Protein AF-A0A135T5G0-F1 (afdb_monomer_lite)

Sequence (100 aa):
MTNKYTIAVLNMSGSGSSGSTQSYTISYADGAVPSTKTFSVDINDQKVKTFELASTEVVFKIMVNPSGEPNAEFIFGVNGQGMSANVKHEENNTLAVVIV

Organism: NCBI:txid1460502

Secondary structure (DSSP, 8-state):
--EEEEEEEEEPP-SS-TT-EEEEEEEEEETTEEEEEEEEEEBT-EEEEEEEES-SSEEEEEEEESS----EEEEEEETTEE---EEEEETTTEEEEEE-

Foldseek 3Di:
DKKKKKKKKAFEDPPDDAWDKKKKKKWKDQPPRIDIDMDIDGHGGMDMDIDTHPDPKMKIKMAIPDDDQGPMDMFIDMPPDGDDWDWDDDPHRIIITMDD

Structure (mmCIF, N/CA/C/O backbone):
data_AF-A0A135T5G0-F1
#
_entry.id   AF-A0A135T5G0-F1
#
loop_
_atom_site.group_PDB
_atom_site.id
_atom_site.type_symbol
_atom_site.label_atom_id
_atom_site.label_alt_id
_atom_site.label_comp_id
_atom_site.label_asym_id
_atom_site.label_entity_id
_atom_site.label_seq_id
_atom_site.pdbx_PDB_ins_code
_atom_site.Cartn_x
_atom_site.Cartn_y
_atom_site.Cartn_z
_atom_site.occupancy
_atom_site.B_iso_or_equiv
_atom_site.auth_seq_id
_atom_site.auth_comp_id
_atom_site.auth_asym_id
_atom_site.auth_atom_id
_atom_site.pdbx_PDB_model_num
ATOM 1 N N . MET A 1 1 ? -10.740 1.494 18.694 1.00 70.19 1 MET A N 1
ATOM 2 C CA . MET A 1 1 ? -9.559 0.621 18.522 1.00 70.19 1 MET A CA 1
ATOM 3 C C . MET A 1 1 ? -8.959 0.954 17.172 1.00 70.19 1 MET A C 1
ATOM 5 O O . MET A 1 1 ? -9.729 1.265 16.275 1.00 70.19 1 MET A O 1
ATOM 9 N N . THR A 1 2 ? -7.636 0.949 17.051 1.00 88.56 2 THR A N 1
ATOM 10 C CA . THR A 1 2 ? -6.944 1.249 15.790 1.00 88.56 2 THR A CA 1
ATOM 11 C C . THR A 1 2 ? -6.483 -0.060 15.163 1.00 88.56 2 THR A C 1
ATOM 13 O O . THR A 1 2 ? -5.883 -0.885 15.850 1.00 88.56 2 THR A O 1
ATOM 16 N N . ASN A 1 3 ? -6.773 -0.249 13.882 1.00 89.31 3 ASN A N 1
ATOM 17 C CA . ASN A 1 3 ? -6.317 -1.366 13.069 1.00 89.31 3 ASN A CA 1
ATOM 18 C C . ASN A 1 3 ? -5.016 -0.998 12.353 1.00 89.31 3 ASN A C 1
ATOM 20 O O . ASN A 1 3 ? -4.831 0.129 11.893 1.00 89.31 3 ASN A O 1
ATOM 24 N N . LYS A 1 4 ? -4.114 -1.969 12.237 1.00 90.94 4 LYS A N 1
ATOM 25 C CA . LYS A 1 4 ? -2.828 -1.825 11.562 1.00 90.94 4 LYS A CA 1
ATOM 26 C C . LYS A 1 4 ? -2.869 -2.532 10.213 1.00 90.94 4 LYS A C 1
ATOM 28 O O . LYS A 1 4 ? -2.721 -3.748 10.160 1.00 90.94 4 LYS A O 1
ATOM 33 N N . TYR A 1 5 ? -3.012 -1.769 9.138 1.00 90.62 5 TYR A N 1
ATOM 34 C CA . TYR A 1 5 ? -2.961 -2.259 7.762 1.00 90.62 5 TYR A CA 1
ATOM 35 C C . TYR A 1 5 ? -1.523 -2.212 7.247 1.00 90.62 5 TYR A C 1
ATOM 37 O O . TYR A 1 5 ? -0.839 -1.197 7.388 1.00 90.62 5 TYR A O 1
ATOM 45 N N . THR A 1 6 ? -1.052 -3.290 6.631 1.00 90.44 6 THR A N 1
ATOM 46 C CA . THR A 1 6 ? 0.274 -3.373 6.014 1.00 90.44 6 THR A CA 1
ATOM 47 C C . THR A 1 6 ? 0.163 -3.684 4.533 1.00 90.44 6 THR A C 1
ATOM 49 O O . THR A 1 6 ? -0.546 -4.611 4.150 1.00 90.44 6 THR A O 1
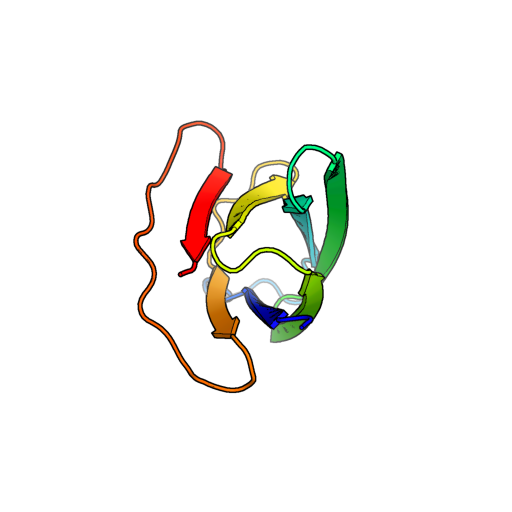ATOM 52 N N . ILE A 1 7 ? 0.906 -2.939 3.717 1.00 89.56 7 ILE A N 1
ATOM 53 C CA . ILE A 1 7 ? 1.064 -3.173 2.282 1.00 89.56 7 ILE A CA 1
ATOM 54 C C . ILE A 1 7 ? 2.556 -3.331 2.019 1.00 89.56 7 ILE A C 1
ATOM 56 O O . ILE A 1 7 ? 3.311 -2.374 2.204 1.00 89.56 7 ILE A O 1
ATOM 60 N N . ALA A 1 8 ? 2.984 -4.525 1.625 1.00 88.12 8 ALA A N 1
ATOM 61 C CA . ALA A 1 8 ? 4.329 -4.754 1.124 1.00 88.12 8 ALA A CA 1
ATOM 62 C C . ALA A 1 8 ? 4.319 -4.758 -0.402 1.00 88.12 8 ALA A C 1
ATOM 64 O O . ALA A 1 8 ? 3.407 -5.306 -1.016 1.00 88.12 8 ALA A O 1
ATOM 65 N N . VAL A 1 9 ? 5.338 -4.144 -0.991 1.00 86.44 9 VAL A N 1
ATOM 66 C CA . VAL A 1 9 ? 5.559 -4.117 -2.436 1.00 86.44 9 VAL A CA 1
ATOM 67 C C . VAL A 1 9 ? 6.951 -4.660 -2.703 1.00 86.44 9 VAL A C 1
ATOM 69 O O . VAL A 1 9 ? 7.915 -4.180 -2.101 1.00 86.44 9 VAL A O 1
ATOM 72 N N . LEU A 1 10 ? 7.043 -5.647 -3.587 1.00 82.06 10 LEU A N 1
ATOM 73 C CA . LEU A 1 10 ? 8.296 -6.209 -4.079 1.00 82.06 10 LEU A CA 1
ATOM 74 C C . LEU A 1 10 ? 8.332 -6.063 -5.597 1.00 82.06 10 LEU A C 1
ATOM 76 O O . LEU A 1 10 ? 7.506 -6.649 -6.295 1.00 82.06 10 LEU A O 1
ATOM 80 N N . ASN A 1 11 ? 9.300 -5.308 -6.109 1.00 78.56 11 ASN A N 1
ATOM 81 C CA . ASN A 1 11 ? 9.518 -5.214 -7.549 1.00 78.56 11 ASN A CA 1
ATOM 82 C C . ASN A 1 11 ? 10.203 -6.490 -8.044 1.00 78.56 11 ASN A C 1
ATOM 84 O O . ASN A 1 11 ? 11.327 -6.798 -7.643 1.00 78.56 11 ASN A O 1
ATOM 88 N N . MET A 1 12 ? 9.545 -7.203 -8.948 1.00 70.38 12 MET A N 1
ATOM 89 C CA . MET A 1 12 ? 10.079 -8.363 -9.646 1.00 70.38 12 MET A CA 1
ATOM 90 C C . MET A 1 12 ? 10.810 -7.900 -10.908 1.00 70.38 12 MET A C 1
ATOM 92 O O . MET A 1 12 ? 10.250 -7.220 -11.768 1.00 70.38 12 MET A O 1
ATOM 96 N N . SER A 1 13 ? 12.083 -8.266 -11.043 1.00 62.84 13 SER A N 1
ATOM 97 C CA . SER A 1 13 ? 12.804 -8.040 -12.292 1.00 62.84 13 SER A CA 1
ATOM 98 C C . SER A 1 13 ? 12.328 -9.036 -13.349 1.00 62.84 13 SER A C 1
ATOM 100 O O . SER A 1 13 ? 12.565 -10.238 -13.246 1.00 62.84 13 SER A O 1
ATOM 102 N N . GLY A 1 14 ? 11.717 -8.537 -14.425 1.00 56.44 14 GLY A N 1
ATOM 103 C CA . GLY A 1 14 ? 11.821 -9.220 -15.710 1.00 56.44 14 GLY A CA 1
ATOM 104 C C . GLY A 1 14 ? 13.293 -9.182 -16.112 1.00 56.44 14 GLY A C 1
ATOM 105 O O . GLY A 1 14 ? 13.836 -8.099 -16.305 1.00 56.44 14 GLY A O 1
ATOM 106 N N . SER A 1 15 ? 13.954 -10.341 -16.103 1.00 50.81 15 SER A N 1
ATOM 107 C CA . SER A 1 15 ? 15.355 -10.588 -16.481 1.00 50.81 15 SER A CA 1
ATOM 108 C C . SER A 1 15 ? 16.123 -9.381 -17.068 1.00 50.81 15 SER A C 1
ATOM 110 O O . SER A 1 15 ? 16.103 -9.170 -18.279 1.00 50.81 15 SER A O 1
ATOM 112 N N . GLY A 1 16 ? 16.861 -8.630 -16.235 1.00 46.84 16 GLY A N 1
ATOM 113 C CA . GLY A 1 16 ? 18.073 -7.949 -16.720 1.00 46.84 16 GLY A CA 1
ATOM 114 C C . GLY A 1 16 ? 18.211 -6.424 -16.638 1.00 46.84 16 GLY A C 1
ATOM 115 O O . GLY A 1 16 ? 19.025 -5.891 -17.382 1.00 46.84 16 GLY A O 1
ATOM 116 N N . SER A 1 17 ? 17.539 -5.688 -15.750 1.00 46.78 17 SER A N 1
ATOM 117 C CA . SER A 1 17 ? 17.962 -4.298 -15.463 1.00 46.78 17 SER A CA 1
ATOM 118 C C . SER A 1 17 ? 18.153 -4.059 -13.971 1.00 46.78 17 SER A C 1
ATOM 120 O O . SER A 1 17 ? 17.206 -3.907 -13.207 1.00 46.78 17 SER A O 1
ATOM 122 N N . SER A 1 18 ? 19.421 -4.067 -13.560 1.00 50.78 18 SER A N 1
ATOM 123 C CA . SER A 1 18 ? 19.846 -3.703 -12.212 1.00 50.78 18 SER A CA 1
ATOM 124 C C . SER A 1 18 ? 19.803 -2.177 -12.082 1.00 50.78 18 SER A C 1
ATOM 126 O O . SER A 1 18 ? 20.448 -1.485 -12.868 1.00 50.78 18 SER A O 1
ATOM 128 N N . GLY A 1 19 ? 19.032 -1.657 -11.121 1.00 56.31 19 GLY A N 1
ATOM 129 C CA . GLY A 1 19 ? 19.039 -0.234 -10.753 1.00 56.31 19 GLY A CA 1
ATOM 130 C C . GLY A 1 19 ? 17.818 0.607 -11.145 1.00 56.31 19 GLY A C 1
ATOM 131 O O . GLY A 1 19 ? 17.907 1.830 -11.075 1.00 56.31 19 GLY A O 1
ATOM 132 N N . SER A 1 20 ? 16.686 0.019 -11.550 1.00 72.12 20 SER A N 1
ATOM 133 C CA . SER A 1 20 ? 15.457 0.806 -11.753 1.00 72.12 20 SER A CA 1
ATOM 134 C C . SER A 1 20 ? 14.629 0.890 -10.469 1.00 72.12 20 SER A C 1
ATOM 136 O O . SER A 1 20 ? 14.269 -0.121 -9.867 1.00 72.12 20 SER A O 1
ATOM 138 N N . THR A 1 21 ? 14.313 2.116 -10.065 1.00 79.88 21 THR A N 1
ATOM 139 C CA . THR A 1 21 ? 13.397 2.426 -8.967 1.00 79.88 21 THR A CA 1
ATOM 140 C C . THR A 1 21 ? 11.997 2.677 -9.527 1.00 79.88 21 THR A C 1
ATOM 142 O O . THR A 1 21 ? 11.842 3.468 -10.458 1.00 79.88 21 THR A O 1
ATOM 145 N N . GLN A 1 22 ? 10.965 2.072 -8.934 1.00 82.44 22 GLN A N 1
ATOM 146 C CA . GLN A 1 22 ? 9.565 2.351 -9.261 1.00 82.44 22 GLN A CA 1
ATOM 147 C C . GLN A 1 22 ? 8.897 3.137 -8.127 1.00 82.44 22 GLN A C 1
ATOM 149 O O . GLN A 1 22 ? 9.056 2.809 -6.950 1.00 82.44 22 GLN A O 1
ATOM 154 N N . SER A 1 23 ? 8.151 4.187 -8.478 1.00 87.19 23 SER A N 1
ATOM 155 C CA . SER A 1 23 ? 7.389 5.001 -7.526 1.00 87.19 23 SER A CA 1
ATOM 156 C C . SER A 1 23 ? 5.930 4.556 -7.467 1.00 87.19 23 SER A C 1
ATOM 158 O O . SER A 1 23 ? 5.287 4.387 -8.503 1.00 87.19 23 SER A O 1
ATOM 160 N N . TYR A 1 24 ? 5.403 4.419 -6.254 1.00 87.12 24 TYR A N 1
ATOM 161 C CA . TYR A 1 24 ? 4.034 4.016 -5.959 1.00 87.12 24 TYR A CA 1
ATOM 162 C C . TYR A 1 24 ? 3.333 5.095 -5.145 1.00 87.12 24 TYR A C 1
ATOM 164 O O . TYR A 1 24 ? 3.863 5.565 -4.136 1.00 87.12 24 TYR A O 1
ATOM 172 N N . THR A 1 25 ? 2.119 5.452 -5.551 1.00 90.81 25 THR A N 1
ATOM 173 C CA . THR A 1 25 ? 1.223 6.325 -4.788 1.00 90.81 25 THR A CA 1
ATOM 174 C C . THR A 1 25 ? 0.074 5.495 -4.237 1.00 90.81 25 THR A C 1
ATOM 176 O O . THR A 1 25 ? -0.654 4.871 -5.001 1.00 90.81 25 THR A O 1
ATOM 179 N N . ILE A 1 26 ? -0.098 5.498 -2.916 1.00 91.94 26 ILE A N 1
ATOM 180 C CA . ILE A 1 26 ? -1.200 4.842 -2.213 1.00 91.94 26 ILE A CA 1
ATOM 181 C C . ILE A 1 26 ? -2.144 5.902 -1.664 1.00 91.94 26 ILE A C 1
ATOM 183 O O . ILE A 1 26 ? -1.727 6.745 -0.869 1.00 91.94 26 ILE A O 1
ATOM 187 N N . SER A 1 27 ? -3.416 5.814 -2.033 1.00 92.56 27 SER A N 1
ATOM 188 C CA . SER A 1 27 ? -4.496 6.634 -1.490 1.00 92.56 27 SER A CA 1
ATOM 189 C C . SER A 1 27 ? -5.501 5.772 -0.734 1.00 92.56 27 SER A C 1
ATOM 191 O O . SER A 1 27 ? -5.844 4.678 -1.176 1.00 92.56 27 SER A O 1
ATOM 193 N N . TYR A 1 28 ? -5.962 6.267 0.410 1.00 92.50 28 TYR A N 1
ATOM 194 C CA . TYR A 1 28 ? -6.919 5.609 1.301 1.00 92.50 28 TYR A CA 1
ATOM 195 C C . TYR A 1 28 ? -7.717 6.662 2.077 1.00 92.50 28 TYR A C 1
ATOM 197 O O . TYR A 1 28 ? -7.385 7.847 2.032 1.00 92.50 28 TYR A O 1
ATOM 205 N N . ALA A 1 29 ? -8.752 6.249 2.801 1.00 89.25 29 ALA A N 1
ATOM 206 C CA . ALA A 1 29 ? -9.472 7.118 3.725 1.00 89.25 29 ALA A CA 1
ATOM 207 C C . ALA A 1 29 ? -9.662 6.422 5.075 1.00 89.25 29 ALA A C 1
ATOM 209 O O . ALA A 1 29 ? -9.859 5.210 5.117 1.00 89.25 29 ALA A O 1
ATOM 210 N N . ASP A 1 30 ? -9.596 7.192 6.162 1.00 87.12 30 ASP A N 1
ATOM 211 C CA . ASP A 1 30 ? -10.071 6.760 7.480 1.00 87.12 30 ASP A CA 1
ATOM 212 C C . ASP A 1 30 ? -11.386 7.497 7.756 1.00 87.12 30 ASP A C 1
ATOM 214 O O . ASP A 1 30 ? -11.404 8.703 8.022 1.00 87.12 30 ASP A O 1
ATOM 218 N N . GLY A 1 31 ? -12.508 6.809 7.544 1.00 81.75 31 GLY A N 1
ATOM 219 C CA . GLY A 1 31 ? -13.816 7.451 7.434 1.00 81.75 31 GLY A CA 1
ATOM 220 C C . GLY A 1 31 ? -13.884 8.424 6.248 1.00 81.75 31 GLY A C 1
ATOM 221 O O . GLY A 1 31 ? -13.666 8.043 5.102 1.00 81.75 31 GLY A O 1
ATOM 222 N N . ALA A 1 32 ? -14.202 9.695 6.514 1.00 78.44 32 ALA A N 1
ATOM 223 C CA . ALA A 1 32 ? -14.357 10.725 5.480 1.00 78.44 32 ALA A CA 1
ATOM 224 C C . ALA A 1 32 ? -13.056 11.470 5.132 1.00 78.44 32 ALA A C 1
ATOM 226 O O . ALA A 1 32 ? -13.071 12.343 4.265 1.00 78.44 32 ALA A O 1
ATOM 227 N N . VAL A 1 33 ? -11.944 11.179 5.816 1.00 84.19 33 VA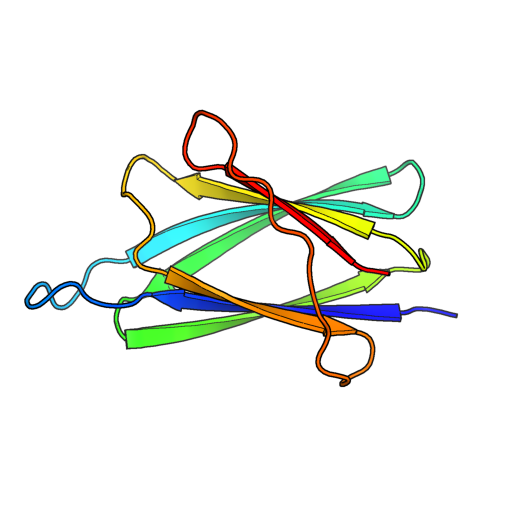L A N 1
ATOM 228 C CA . VAL A 1 33 ? -10.687 11.914 5.641 1.00 84.19 33 VAL A CA 1
ATOM 229 C C . VAL A 1 33 ? -9.799 11.183 4.631 1.00 84.19 33 VAL A C 1
ATOM 231 O O . VAL A 1 33 ? -9.242 10.135 4.971 1.00 84.19 33 VAL A O 1
ATOM 234 N N . PRO A 1 34 ? -9.627 11.703 3.401 1.00 88.19 34 PRO A N 1
ATOM 235 C CA . PRO A 1 34 ? -8.722 11.108 2.429 1.00 88.19 34 PRO A CA 1
ATOM 236 C C . PRO A 1 34 ? -7.261 11.353 2.819 1.00 88.19 34 PRO A C 1
ATOM 238 O O . PRO A 1 34 ? -6.899 12.385 3.383 1.00 88.19 34 PRO A O 1
ATOM 241 N N . SER A 1 35 ? -6.401 10.399 2.490 1.00 91.06 35 SER A N 1
ATOM 242 C CA . SER A 1 35 ? -4.963 10.439 2.729 1.00 91.06 35 SER A CA 1
ATOM 243 C C . SER A 1 35 ? -4.212 9.805 1.567 1.00 91.06 35 SER A C 1
ATOM 245 O O . SER A 1 35 ? -4.665 8.829 0.972 1.00 91.06 35 SER A O 1
ATOM 247 N N . THR A 1 36 ? -3.028 10.342 1.275 1.00 91.00 36 THR A N 1
ATOM 248 C CA . THR A 1 36 ? -2.154 9.850 0.205 1.00 91.00 36 THR A CA 1
ATOM 249 C C . THR A 1 36 ? -0.724 9.719 0.717 1.00 91.00 36 THR A C 1
ATOM 251 O O . THR A 1 36 ? -0.225 10.587 1.434 1.00 91.00 36 THR A O 1
ATOM 254 N N . LYS A 1 37 ? -0.045 8.632 0.344 1.00 88.69 37 LYS A N 1
ATOM 255 C CA . LYS A 1 37 ? 1.385 8.422 0.585 1.00 88.69 37 LYS A CA 1
ATOM 256 C C . LYS A 1 37 ? 2.068 7.946 -0.685 1.00 88.69 37 LYS A C 1
ATOM 258 O O . LYS A 1 37 ? 1.593 7.020 -1.329 1.00 88.69 37 LYS A O 1
ATOM 263 N N . THR A 1 38 ? 3.233 8.510 -0.974 1.00 90.19 38 THR A N 1
ATOM 264 C CA . THR A 1 38 ? 4.083 8.075 -2.085 1.00 90.19 38 THR A CA 1
ATOM 265 C C . THR A 1 38 ? 5.372 7.470 -1.547 1.00 90.19 38 THR A C 1
ATOM 267 O O . THR A 1 38 ? 5.904 7.912 -0.525 1.00 90.19 38 THR A O 1
ATOM 270 N N . PHE A 1 39 ? 5.866 6.425 -2.201 1.00 87.38 39 PHE A N 1
ATOM 271 C CA . PHE A 1 39 ? 7.161 5.834 -1.897 1.00 87.38 39 PHE A CA 1
ATOM 272 C C . PHE A 1 39 ? 7.765 5.156 -3.115 1.00 87.38 39 PHE A C 1
ATOM 274 O O . PHE A 1 39 ? 7.062 4.721 -4.018 1.00 87.38 39 PHE A O 1
ATOM 281 N N . SER A 1 40 ? 9.082 5.028 -3.074 1.00 87.31 40 SER A N 1
ATOM 282 C CA . SER A 1 40 ? 9.865 4.366 -4.104 1.00 87.31 40 SER A CA 1
ATOM 283 C C . SER A 1 40 ? 10.393 3.025 -3.609 1.00 87.31 40 SER A C 1
ATOM 285 O O . SER A 1 40 ? 10.804 2.928 -2.441 1.00 87.31 40 SER A O 1
ATOM 287 N N . VAL A 1 41 ? 10.368 2.031 -4.494 1.00 83.62 41 VAL A N 1
ATOM 288 C CA . VAL A 1 41 ? 10.871 0.665 -4.292 1.00 83.62 41 VAL A CA 1
ATOM 289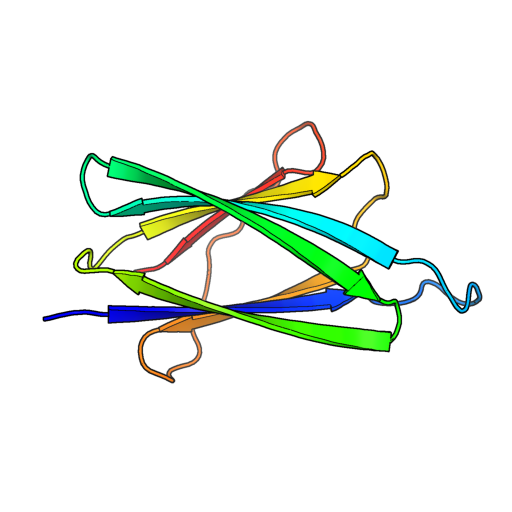 C C . VAL A 1 41 ? 11.889 0.370 -5.385 1.00 83.62 41 VAL A C 1
ATOM 291 O O . VAL A 1 41 ? 11.625 0.649 -6.556 1.00 83.62 41 VAL A O 1
ATOM 294 N N . ASP A 1 42 ? 13.042 -0.169 -5.012 1.00 82.38 42 ASP A N 1
ATOM 295 C CA . ASP A 1 42 ? 14.069 -0.594 -5.960 1.00 82.38 42 ASP A CA 1
ATOM 296 C C . ASP A 1 42 ? 13.801 -2.017 -6.459 1.00 82.38 42 ASP A C 1
ATOM 298 O O . ASP A 1 42 ? 13.223 -2.846 -5.756 1.00 82.38 42 ASP A O 1
ATOM 302 N N . ILE A 1 43 ? 14.213 -2.317 -7.692 1.00 72.75 43 ILE A N 1
ATOM 303 C CA . ILE A 1 43 ? 14.254 -3.696 -8.193 1.00 72.75 43 ILE A CA 1
ATOM 304 C C . ILE A 1 43 ? 15.190 -4.513 -7.289 1.00 72.75 43 ILE A C 1
ATOM 306 O O . ILE A 1 43 ? 16.354 -4.151 -7.125 1.00 72.75 43 ILE A O 1
ATOM 310 N N . ASN A 1 44 ? 14.682 -5.620 -6.738 1.00 71.69 44 ASN A N 1
ATOM 311 C CA . ASN A 1 44 ? 15.299 -6.475 -5.706 1.00 71.69 44 ASN A CA 1
ATOM 312 C C . ASN A 1 44 ? 15.158 -6.004 -4.248 1.00 71.69 44 ASN A C 1
ATOM 314 O O . ASN A 1 44 ? 15.698 -6.667 -3.364 1.00 71.69 44 ASN A O 1
ATOM 318 N N . ASP A 1 45 ? 14.438 -4.914 -3.978 1.00 80.38 45 ASP A N 1
ATOM 319 C CA . ASP A 1 45 ? 14.088 -4.517 -2.613 1.00 80.38 45 ASP A CA 1
ATOM 320 C C . ASP A 1 45 ? 12.590 -4.710 -2.344 1.00 80.38 45 ASP A C 1
ATOM 322 O O . ASP A 1 45 ? 11.754 -4.682 -3.254 1.00 80.38 45 ASP A O 1
ATOM 326 N N . GLN A 1 46 ? 12.249 -4.894 -1.071 1.00 83.00 46 GLN A N 1
ATOM 327 C CA . GLN A 1 46 ? 10.874 -4.927 -0.597 1.00 83.00 46 GLN A CA 1
ATOM 328 C C . GLN A 1 46 ? 10.614 -3.728 0.306 1.00 83.00 46 GLN A C 1
ATOM 330 O O . GLN A 1 46 ? 11.333 -3.471 1.270 1.00 83.00 46 GLN A O 1
ATOM 335 N N . LYS A 1 47 ? 9.496 -3.040 0.066 1.00 88.50 47 LYS A N 1
ATOM 336 C CA . LYS A 1 47 ? 9.051 -1.952 0.937 1.00 88.50 47 LYS A CA 1
ATOM 337 C C . LYS A 1 47 ? 7.727 -2.265 1.588 1.00 88.50 47 LYS A C 1
ATOM 339 O O . LYS A 1 47 ? 6.740 -2.499 0.901 1.00 88.50 47 LYS A O 1
ATOM 344 N N . VAL A 1 48 ? 7.691 -2.163 2.913 1.00 89.12 48 VAL A N 1
ATOM 345 C CA . VAL A 1 48 ? 6.460 -2.285 3.695 1.00 89.12 48 VAL A CA 1
ATOM 346 C C . VAL A 1 48 ? 5.976 -0.901 4.117 1.00 89.12 48 VAL A C 1
ATOM 348 O O . VAL A 1 48 ? 6.723 -0.099 4.685 1.00 89.12 48 VAL A O 1
ATOM 351 N N . LYS A 1 49 ? 4.700 -0.616 3.865 1.00 92.19 49 LYS A N 1
ATOM 352 C CA . LYS A 1 49 ? 3.980 0.531 4.415 1.00 92.19 49 LYS A CA 1
ATOM 353 C C . LYS A 1 49 ? 2.962 0.062 5.430 1.00 92.19 49 LYS A C 1
ATOM 355 O O . LYS A 1 49 ? 2.187 -0.845 5.166 1.00 92.19 49 LYS A O 1
ATOM 360 N N . THR A 1 50 ? 2.995 0.700 6.592 1.00 90.75 50 THR A N 1
ATOM 361 C CA . THR A 1 50 ? 2.036 0.489 7.673 1.00 90.75 50 THR A CA 1
ATOM 362 C C . THR A 1 50 ? 1.131 1.709 7.777 1.00 90.75 50 THR A C 1
ATOM 364 O O . THR A 1 50 ? 1.618 2.842 7.753 1.00 90.75 50 THR A O 1
ATOM 367 N N . PHE A 1 51 ? -0.166 1.465 7.916 1.00 91.00 51 PHE A N 1
ATOM 368 C CA . PHE A 1 51 ? -1.202 2.463 8.124 1.00 91.00 51 PHE A CA 1
ATOM 369 C C . PHE A 1 51 ? -1.981 2.085 9.381 1.00 91.00 51 PHE A C 1
ATOM 371 O O . PHE A 1 51 ? -2.477 0.967 9.493 1.00 91.00 51 PHE A O 1
ATOM 378 N N . GLU A 1 52 ? -2.061 3.006 10.333 1.00 91.81 52 GLU A N 1
ATOM 379 C CA . GLU A 1 52 ? -2.821 2.833 11.570 1.00 91.81 52 GLU A CA 1
ATOM 380 C C . GLU A 1 52 ? -4.119 3.624 11.434 1.00 91.81 52 GLU A C 1
ATOM 382 O O . GLU A 1 52 ? -4.085 4.853 11.408 1.00 91.81 52 GLU A O 1
ATOM 387 N N . LEU A 1 53 ? -5.236 2.918 11.260 1.00 90.56 53 LEU A N 1
ATOM 388 C CA . LEU A 1 53 ? -6.536 3.490 10.897 1.00 90.56 53 LEU A CA 1
ATOM 389 C C . LEU A 1 53 ? -7.607 3.021 11.881 1.00 90.56 53 LEU A C 1
ATOM 391 O O . LEU A 1 53 ? -7.567 1.884 12.344 1.00 90.56 53 LEU A O 1
ATOM 395 N N . ALA A 1 54 ? -8.566 3.879 12.219 1.00 90.25 54 ALA A N 1
ATOM 396 C CA . ALA A 1 54 ? -9.683 3.498 13.085 1.00 90.25 54 ALA A CA 1
ATOM 397 C C . ALA A 1 54 ? -10.726 2.639 12.347 1.00 90.25 54 ALA A C 1
ATOM 399 O O . ALA A 1 54 ? -11.412 1.825 12.968 1.00 90.25 54 ALA A O 1
ATOM 400 N N . SER A 1 55 ? -10.832 2.818 11.029 1.00 87.88 55 SER A N 1
ATOM 401 C CA . SER A 1 55 ? -11.718 2.051 10.151 1.00 87.88 55 SER A CA 1
ATOM 402 C C . SER A 1 55 ? -11.396 0.553 10.181 1.00 87.88 55 SER A C 1
ATOM 404 O O . SER A 1 55 ? -10.237 0.162 10.316 1.00 87.88 55 SER A O 1
ATOM 406 N N . THR A 1 56 ? -12.432 -0.285 10.083 1.00 83.62 56 THR A N 1
ATOM 407 C CA . THR A 1 56 ? -12.323 -1.755 9.980 1.00 83.62 56 THR A CA 1
ATOM 408 C C . THR A 1 56 ? -12.341 -2.240 8.534 1.00 83.62 56 THR A C 1
ATOM 410 O O . THR A 1 56 ? -11.785 -3.287 8.238 1.00 83.62 56 THR A O 1
ATOM 413 N N . GLU A 1 57 ? -12.917 -1.452 7.629 1.00 85.12 57 GLU A N 1
ATOM 414 C CA . GLU A 1 57 ? -12.916 -1.687 6.187 1.00 85.12 57 GLU A CA 1
ATOM 415 C C . GLU A 1 57 ? -12.250 -0.494 5.502 1.00 85.12 57 GLU A C 1
ATOM 417 O O . GLU A 1 57 ? -12.623 0.655 5.755 1.00 85.12 57 GLU A O 1
ATOM 422 N N . VAL A 1 58 ? -11.247 -0.751 4.660 1.00 86.81 58 VAL A N 1
ATOM 423 C CA . VAL A 1 58 ? -10.490 0.310 3.982 1.00 86.81 58 VAL A CA 1
ATOM 424 C C . VAL A 1 58 ? -10.243 -0.057 2.526 1.00 86.81 58 VAL A C 1
ATOM 426 O O . VAL A 1 58 ? -9.763 -1.147 2.207 1.00 86.81 58 VAL A O 1
ATOM 429 N N . VAL A 1 59 ? -10.527 0.895 1.635 1.00 88.81 59 VAL A N 1
ATOM 430 C CA . VAL A 1 59 ? -10.189 0.805 0.212 1.00 88.81 59 VAL A CA 1
ATOM 431 C C . VAL A 1 59 ? -8.857 1.506 -0.035 1.00 88.81 59 VAL A C 1
ATOM 433 O O . VAL A 1 59 ? -8.748 2.725 0.109 1.00 88.81 59 VAL A O 1
ATOM 436 N N . PHE A 1 60 ? -7.853 0.741 -0.451 1.00 89.56 60 PHE A N 1
ATOM 437 C CA . PHE A 1 60 ? -6.569 1.252 -0.912 1.00 89.56 60 PHE A CA 1
ATOM 438 C C . PHE A 1 60 ? -6.553 1.337 -2.439 1.00 89.56 60 PHE A C 1
ATOM 440 O O . PHE A 1 60 ? -6.834 0.362 -3.134 1.00 89.56 60 PHE A O 1
ATOM 447 N N . LYS A 1 61 ? -6.180 2.505 -2.967 1.00 89.50 61 LYS A N 1
ATOM 448 C CA . LYS A 1 61 ? -5.863 2.711 -4.385 1.00 89.50 61 LYS A CA 1
ATOM 449 C C . LYS A 1 61 ? -4.359 2.851 -4.537 1.00 89.50 61 LYS A C 1
ATOM 451 O O . LYS A 1 61 ? -3.780 3.755 -3.940 1.00 89.50 61 LYS A O 1
ATOM 456 N N . ILE A 1 62 ? -3.735 1.977 -5.314 1.00 87.62 62 ILE A N 1
ATOM 457 C CA . ILE A 1 62 ? -2.290 1.945 -5.535 1.00 87.62 62 ILE A CA 1
ATOM 458 C C . ILE A 1 62 ? -2.020 2.246 -7.003 1.00 87.62 62 ILE A C 1
ATOM 460 O O . ILE A 1 62 ? -2.441 1.495 -7.871 1.00 87.62 62 ILE A O 1
ATOM 464 N N . MET A 1 63 ? -1.305 3.328 -7.275 1.00 86.94 63 MET A N 1
ATOM 465 C CA . MET A 1 63 ? -0.927 3.759 -8.618 1.00 86.94 63 MET A CA 1
ATOM 466 C C . MET A 1 63 ? 0.584 3.642 -8.801 1.00 86.94 63 MET A C 1
ATOM 468 O O . MET A 1 63 ? 1.350 4.037 -7.919 1.00 86.94 63 MET A O 1
ATOM 472 N N . VAL A 1 64 ? 1.004 3.139 -9.959 1.00 83.19 64 VAL A N 1
ATOM 473 C CA . VAL A 1 64 ? 2.415 3.020 -10.349 1.00 83.19 64 VAL A CA 1
ATOM 474 C C . VAL A 1 64 ? 2.804 4.202 -11.239 1.00 83.19 64 VAL A C 1
ATOM 476 O O . VAL A 1 64 ? 2.253 4.368 -12.323 1.00 83.19 64 VAL A O 1
ATOM 479 N N . ASN A 1 65 ? 3.754 5.033 -10.800 1.00 80.69 65 ASN A N 1
ATOM 480 C CA . ASN A 1 65 ? 4.188 6.238 -11.522 1.00 80.69 65 ASN A CA 1
ATOM 481 C C . ASN A 1 65 ? 5.529 5.998 -12.245 1.00 80.69 65 ASN A C 1
ATOM 483 O O . ASN A 1 65 ? 6.450 5.537 -11.564 1.00 80.69 65 ASN A O 1
ATOM 487 N N . PRO A 1 66 ? 5.743 6.389 -13.523 1.00 61.69 66 PRO A N 1
ATOM 488 C CA . PRO A 1 66 ? 4.812 7.056 -14.442 1.00 61.69 66 PRO A CA 1
ATOM 489 C C . PRO A 1 66 ? 4.201 6.177 -15.555 1.00 61.69 66 PRO A C 1
ATOM 491 O O . PRO A 1 66 ? 3.276 6.655 -16.201 1.00 61.69 66 PRO A O 1
ATOM 494 N N . SER A 1 67 ? 4.668 4.947 -15.821 1.00 56.78 67 SER A N 1
ATOM 495 C CA . SER A 1 67 ? 4.119 4.136 -16.939 1.00 56.78 67 SER A CA 1
ATOM 496 C C . SER A 1 67 ? 4.673 2.707 -17.097 1.00 56.78 67 SER A C 1
ATOM 498 O O . SER A 1 67 ? 4.424 2.079 -18.123 1.00 56.78 67 SER A O 1
ATOM 500 N N . GLY A 1 68 ? 5.415 2.158 -16.131 1.00 53.62 68 GLY A N 1
ATOM 501 C CA . GLY A 1 68 ? 5.833 0.752 -16.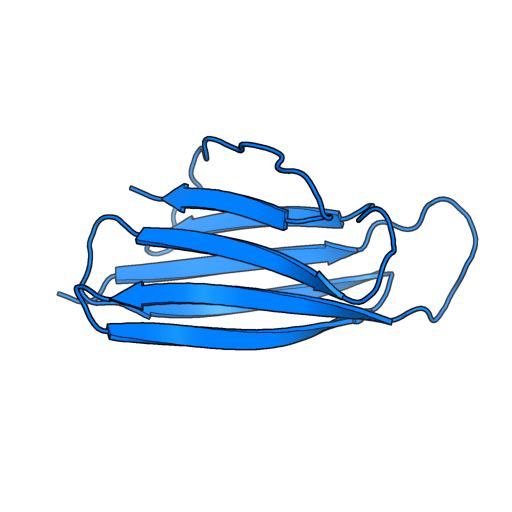209 1.00 53.62 68 GLY A CA 1
ATOM 502 C C . GLY A 1 68 ? 4.676 -0.178 -15.844 1.00 53.62 68 GLY A C 1
ATOM 503 O O . GLY A 1 68 ? 4.026 0.061 -14.826 1.00 53.62 68 GLY A O 1
ATOM 504 N N . GLU A 1 69 ? 4.429 -1.233 -16.629 1.00 53.78 69 GLU A N 1
ATOM 505 C CA . GLU A 1 69 ? 3.647 -2.373 -16.136 1.00 53.78 69 GLU A CA 1
ATOM 506 C C . GLU A 1 69 ? 4.351 -2.895 -14.875 1.00 53.78 69 GLU A C 1
ATOM 508 O O . GLU A 1 69 ? 5.530 -3.270 -14.947 1.00 53.78 69 GLU A O 1
ATOM 513 N N . PRO A 1 70 ? 3.700 -2.874 -13.699 1.00 59.34 70 PRO A N 1
ATOM 514 C CA . PRO A 1 70 ? 4.332 -3.356 -12.491 1.00 59.34 70 PRO A CA 1
ATOM 515 C C . PRO A 1 70 ? 4.479 -4.867 -12.591 1.00 59.34 70 PRO A C 1
ATOM 517 O O . PRO A 1 70 ? 3.564 -5.622 -12.278 1.00 59.34 70 PRO A O 1
ATOM 520 N N . ASN A 1 71 ? 5.675 -5.323 -12.937 1.00 70.38 71 ASN A N 1
ATOM 521 C CA . ASN A 1 71 ? 6.136 -6.623 -12.477 1.00 70.38 71 ASN A CA 1
ATOM 522 C C . ASN A 1 71 ? 6.403 -6.474 -10.976 1.00 70.38 71 ASN A C 1
ATOM 524 O O . ASN A 1 71 ? 7.544 -6.341 -10.558 1.00 70.38 71 ASN A O 1
ATOM 528 N N . ALA A 1 72 ? 5.356 -6.357 -10.164 1.00 75.06 72 ALA A N 1
ATOM 529 C CA . ALA A 1 72 ? 5.473 -6.182 -8.726 1.00 75.06 72 ALA A CA 1
ATOM 530 C C . ALA A 1 72 ? 4.450 -7.052 -8.009 1.00 75.06 72 ALA A C 1
ATOM 532 O O . ALA A 1 72 ? 3.297 -7.156 -8.425 1.00 75.06 72 ALA A O 1
ATOM 533 N N . GLU A 1 73 ? 4.887 -7.666 -6.921 1.00 80.44 73 GLU A N 1
ATOM 534 C CA . GLU A 1 73 ? 4.021 -8.396 -6.011 1.00 80.44 73 GLU A CA 1
ATOM 535 C C . GLU A 1 73 ? 3.560 -7.459 -4.891 1.00 80.44 73 GLU A C 1
ATOM 537 O O . GLU A 1 73 ? 4.362 -6.723 -4.305 1.00 80.44 73 GLU A O 1
ATOM 542 N N . PHE A 1 74 ? 2.261 -7.499 -4.591 1.00 83.00 74 PHE A N 1
ATOM 543 C CA . PHE A 1 74 ? 1.661 -6.786 -3.469 1.00 83.00 74 PHE A CA 1
ATOM 544 C C . PHE A 1 74 ? 1.194 -7.783 -2.411 1.00 83.00 74 PHE A C 1
ATOM 546 O O . PHE A 1 74 ? 0.415 -8.687 -2.710 1.00 83.00 74 PHE A O 1
ATOM 553 N N . ILE A 1 75 ? 1.627 -7.586 -1.167 1.00 84.94 75 ILE A N 1
ATOM 554 C CA . ILE A 1 75 ? 1.230 -8.410 -0.020 1.00 84.94 75 ILE A CA 1
ATOM 555 C C . ILE A 1 75 ? 0.469 -7.530 0.968 1.00 84.94 75 ILE A C 1
ATOM 557 O O . ILE A 1 75 ? 0.932 -6.448 1.334 1.00 84.94 75 ILE A O 1
ATOM 561 N N . PHE A 1 76 ? -0.688 -8.008 1.424 1.00 86.50 76 PHE A N 1
ATOM 562 C CA . PHE A 1 76 ? -1.599 -7.271 2.298 1.00 86.50 76 PHE A CA 1
ATOM 563 C C . PHE A 1 76 ? -1.751 -7.964 3.657 1.00 86.50 76 PHE A C 1
ATOM 565 O O . PHE A 1 76 ? -1.818 -9.191 3.734 1.00 86.50 76 PHE A O 1
ATOM 572 N N . GLY A 1 77 ? -1.826 -7.174 4.730 1.00 86.88 77 GLY A N 1
ATOM 573 C CA . GLY A 1 77 ? -1.994 -7.668 6.100 1.00 86.88 77 GLY A CA 1
ATOM 574 C C . GLY A 1 77 ? -2.797 -6.706 6.979 1.00 86.88 77 GLY A C 1
ATOM 575 O O . GLY A 1 77 ? -2.754 -5.497 6.762 1.00 86.88 77 GLY A O 1
ATOM 576 N N . VAL A 1 78 ? -3.523 -7.237 7.967 1.00 87.62 78 VAL A N 1
ATOM 577 C CA . VAL A 1 78 ? -4.197 -6.466 9.032 1.00 87.62 78 VAL A CA 1
ATOM 578 C C . VAL A 1 78 ? -3.830 -7.078 10.365 1.00 87.62 78 VAL A C 1
ATOM 580 O O . VAL A 1 78 ? -3.931 -8.286 10.553 1.00 87.62 78 VAL A O 1
ATOM 583 N N . ASN A 1 79 ? -3.385 -6.242 11.301 1.00 88.56 79 ASN A N 1
ATOM 584 C CA . ASN A 1 79 ? -3.052 -6.641 12.668 1.00 88.56 79 ASN A CA 1
ATOM 585 C C . ASN A 1 79 ? -2.094 -7.855 12.731 1.00 88.56 79 ASN A C 1
ATOM 587 O O . ASN A 1 79 ? -2.157 -8.662 13.654 1.00 88.56 79 ASN A O 1
ATOM 591 N N . GLY A 1 80 ? -1.195 -7.981 11.745 1.00 80.75 80 GLY A N 1
ATOM 592 C CA . GLY A 1 80 ? -0.216 -9.070 11.652 1.00 80.75 80 GLY A CA 1
ATOM 593 C C . GLY A 1 80 ? -0.741 -10.385 11.062 1.00 80.75 80 GLY A C 1
ATOM 594 O O . GLY A 1 80 ? 0.014 -11.351 11.013 1.00 80.75 80 GLY A O 1
ATOM 595 N N . GLN A 1 81 ? -1.993 -10.433 10.604 1.00 80.19 81 GLN A N 1
ATOM 596 C CA . GLN A 1 81 ? -2.583 -11.589 9.928 1.00 80.19 81 GLN A CA 1
ATOM 597 C C . GLN A 1 81 ? -2.501 -11.422 8.404 1.00 80.19 81 GLN A C 1
ATOM 599 O O . GLN A 1 81 ? -2.738 -10.329 7.879 1.00 80.19 81 GLN A O 1
ATOM 604 N N . GLY A 1 82 ? -2.158 -12.504 7.699 1.00 67.88 82 GLY A N 1
ATOM 605 C CA . GLY A 1 82 ? -2.219 -12.567 6.236 1.00 67.88 82 GLY A CA 1
ATOM 606 C C . GLY A 1 82 ? -3.667 -12.697 5.769 1.00 67.88 82 GLY A C 1
ATOM 607 O O . GLY A 1 82 ? -4.445 -13.425 6.382 1.00 67.88 82 GLY A O 1
ATOM 608 N N . MET A 1 83 ? -4.041 -11.986 4.706 1.00 65.94 83 MET A N 1
ATOM 609 C CA . MET A 1 83 ? -5.429 -11.931 4.231 1.00 65.94 83 MET A CA 1
ATOM 610 C C . MET A 1 83 ? -5.548 -12.203 2.736 1.00 65.94 83 MET A C 1
ATOM 612 O O . MET A 1 83 ? -4.605 -12.010 1.970 1.00 65.94 83 MET A O 1
ATOM 616 N N . SER A 1 84 ? -6.754 -12.591 2.326 1.00 55.44 84 SER A N 1
ATOM 617 C CA . SER A 1 84 ? -7.197 -12.621 0.933 1.00 55.44 84 SER A CA 1
ATOM 618 C C . SER A 1 84 ? -7.763 -11.261 0.518 1.00 55.44 84 SER A C 1
ATOM 620 O O . SER A 1 84 ? -8.645 -10.729 1.188 1.00 55.44 84 SER A O 1
ATOM 622 N N . ALA A 1 85 ? -7.290 -10.724 -0.603 1.00 60.50 85 ALA A N 1
ATOM 623 C CA . ALA A 1 85 ? -7.746 -9.468 -1.188 1.00 60.50 85 ALA A CA 1
ATOM 624 C C . ALA A 1 85 ? -8.496 -9.728 -2.501 1.00 60.50 85 ALA A C 1
ATOM 626 O O . ALA A 1 85 ? -8.046 -10.526 -3.323 1.00 60.50 85 ALA A O 1
ATOM 627 N N . ASN A 1 86 ? -9.600 -9.012 -2.730 1.00 53.84 86 ASN A N 1
ATOM 628 C CA . ASN A 1 86 ? -10.194 -8.920 -4.062 1.00 53.84 86 ASN A CA 1
ATOM 629 C C . ASN A 1 86 ? -9.483 -7.812 -4.831 1.00 53.84 86 ASN A C 1
ATOM 631 O O . ASN A 1 86 ? -9.485 -6.652 -4.416 1.00 53.84 86 ASN A O 1
ATOM 635 N N . VAL A 1 87 ? -8.871 -8.188 -5.947 1.00 62.25 87 VAL A N 1
ATOM 636 C CA . VAL A 1 87 ? -8.059 -7.293 -6.762 1.00 62.25 87 VAL A CA 1
ATOM 637 C C . VAL A 1 87 ? -8.803 -7.006 -8.056 1.00 62.25 87 VAL A C 1
ATOM 639 O O . VAL A 1 87 ? -9.047 -7.913 -8.850 1.00 62.25 87 VAL A O 1
ATOM 642 N N . LYS A 1 88 ? -9.154 -5.739 -8.285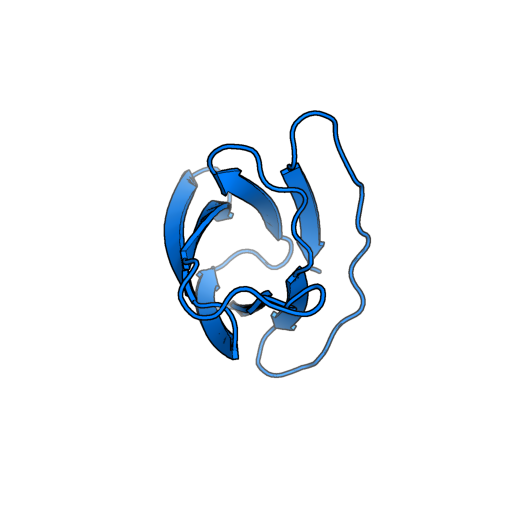 1.00 56.66 88 LYS A N 1
ATOM 643 C CA . LYS A 1 88 ? -9.659 -5.286 -9.582 1.00 56.66 88 LYS A CA 1
ATOM 644 C C . LYS A 1 88 ? -8.564 -4.481 -10.267 1.00 56.66 88 LYS A C 1
ATOM 646 O O . LYS A 1 88 ? -8.108 -3.470 -9.734 1.00 56.66 88 LYS A O 1
ATOM 651 N N . HIS A 1 89 ? -8.139 -4.950 -11.434 1.00 57.00 89 HIS A N 1
ATOM 652 C CA . HIS A 1 89 ? -7.283 -4.165 -12.311 1.00 57.00 89 HIS A CA 1
ATOM 653 C C . HIS A 1 89 ? -8.138 -3.086 -12.986 1.00 57.00 89 HIS A C 1
ATOM 655 O O . HIS A 1 89 ? -9.206 -3.400 -13.518 1.00 57.00 89 HIS A O 1
ATOM 661 N N . GLU A 1 90 ? -7.702 -1.829 -12.937 1.00 61.16 90 GLU A N 1
ATOM 662 C CA . GLU A 1 90 ? -8.365 -0.717 -13.626 1.00 61.16 90 GLU A CA 1
ATOM 663 C C . GLU A 1 90 ? -7.459 -0.123 -14.716 1.00 61.16 90 GLU A C 1
ATOM 665 O O . GLU A 1 90 ? -6.240 -0.305 -14.696 1.00 61.16 90 GLU A O 1
ATOM 670 N N . GLU A 1 91 ? -8.056 0.594 -15.675 1.00 57.38 91 GLU A N 1
ATOM 671 C CA . GLU A 1 91 ? -7.310 1.372 -16.672 1.00 57.38 91 GLU A CA 1
ATOM 672 C C . GLU A 1 91 ? -6.329 2.333 -15.968 1.00 57.38 91 GLU A C 1
ATOM 674 O O . GLU A 1 91 ? -6.673 2.955 -14.960 1.00 57.38 91 GLU A O 1
ATOM 679 N N . ASN A 1 92 ? -5.123 2.496 -16.528 1.00 68.19 92 ASN A N 1
ATOM 680 C CA . ASN A 1 92 ? -4.053 3.396 -16.052 1.00 68.19 92 ASN A CA 1
ATOM 681 C C . ASN A 1 92 ? -3.186 2.889 -14.875 1.00 68.19 92 ASN A C 1
ATOM 683 O O . ASN A 1 92 ? -2.864 3.664 -13.972 1.00 68.19 92 ASN A O 1
ATOM 687 N N . ASN A 1 93 ? -2.759 1.618 -14.875 1.00 73.38 93 ASN A N 1
ATOM 688 C CA . ASN A 1 93 ? -1.770 1.080 -13.916 1.00 73.38 93 ASN A CA 1
ATOM 689 C C . ASN A 1 93 ? -2.162 1.262 -12.435 1.00 73.38 93 ASN A C 1
ATOM 691 O O . ASN A 1 93 ? -1.302 1.449 -11.567 1.00 73.38 93 ASN A O 1
ATOM 695 N N . THR A 1 94 ? -3.467 1.259 -12.152 1.00 78.50 94 THR A N 1
ATOM 696 C CA . THR A 1 94 ? -4.004 1.450 -10.805 1.00 78.50 94 THR A CA 1
ATOM 697 C C . THR A 1 94 ? -4.645 0.161 -10.306 1.00 78.50 94 THR A C 1
ATOM 699 O O . THR A 1 94 ? -5.487 -0.444 -10.969 1.00 78.50 94 THR A O 1
ATOM 702 N N . LEU A 1 95 ? -4.243 -0.242 -9.105 1.00 81.50 95 LEU A N 1
ATOM 703 C CA . LEU A 1 95 ? -4.807 -1.348 -8.352 1.00 81.50 95 LEU A CA 1
ATOM 704 C C . LEU A 1 95 ? -5.766 -0.802 -7.298 1.00 81.50 95 LEU A C 1
ATOM 706 O O . LEU A 1 95 ? -5.366 0.021 -6.472 1.00 81.50 95 LEU A O 1
ATOM 710 N N . ALA A 1 96 ? -7.004 -1.283 -7.277 1.00 82.94 96 ALA A N 1
ATOM 711 C CA . ALA A 1 96 ? -7.905 -1.054 -6.155 1.00 82.94 96 ALA A CA 1
ATOM 712 C C . ALA A 1 96 ? -8.011 -2.332 -5.318 1.00 82.94 96 ALA A C 1
ATOM 714 O O . ALA A 1 96 ? -8.301 -3.407 -5.850 1.00 82.94 96 ALA A O 1
ATOM 715 N N . VAL A 1 97 ? -7.775 -2.203 -4.013 1.00 82.50 97 VAL A N 1
ATOM 716 C CA . VAL A 1 97 ? -7.824 -3.305 -3.051 1.00 82.50 97 VAL A CA 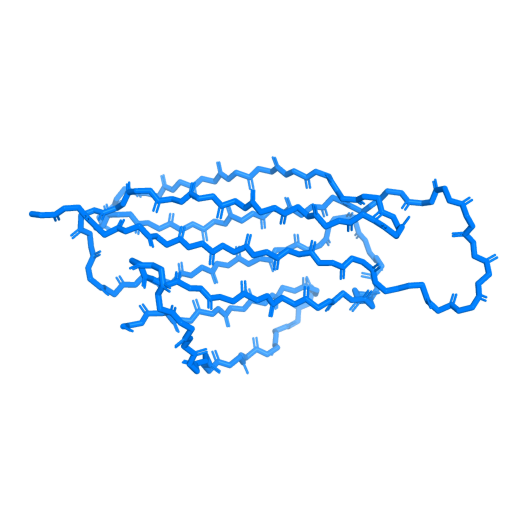1
ATOM 717 C C . VAL A 1 97 ? -8.695 -2.908 -1.872 1.00 82.50 97 VAL A C 1
ATOM 719 O O . VAL A 1 97 ? -8.474 -1.869 -1.253 1.00 82.50 97 VAL A O 1
ATOM 722 N N . VAL A 1 98 ? -9.677 -3.747 -1.557 1.00 83.06 98 VAL A N 1
ATOM 723 C CA . VAL A 1 98 ? -10.501 -3.611 -0.351 1.00 83.06 98 VAL A CA 1
ATOM 724 C C . VAL A 1 98 ? -10.013 -4.620 0.675 1.00 83.06 98 VAL A C 1
ATOM 726 O O . VAL A 1 98 ? -9.887 -5.804 0.360 1.00 83.06 98 VAL A O 1
ATOM 729 N N . ILE A 1 99 ? -9.727 -4.141 1.882 1.00 78.44 99 ILE A N 1
ATOM 730 C CA . ILE A 1 99 ? -9.302 -4.963 3.013 1.00 78.44 99 ILE A CA 1
ATOM 731 C C . ILE A 1 99 ? -10.358 -4.854 4.116 1.00 78.44 99 ILE A C 1
ATOM 733 O O . ILE A 1 99 ? -10.707 -3.738 4.512 1.00 78.44 99 ILE A O 1
ATOM 737 N N . VAL A 1 100 ? -10.828 -6.009 4.592 1.00 71.94 100 VAL A N 1
ATOM 738 C CA . VAL A 1 100 ? -11.835 -6.207 5.650 1.00 71.94 100 VAL A CA 1
ATOM 739 C C . VAL A 1 100 ? -11.291 -7.092 6.760 1.00 71.94 100 VAL A C 1
ATOM 741 O O . VAL A 1 100 ? -10.487 -7.994 6.435 1.00 71.94 100 VAL A O 1
#

pLDDT: mean 78.43, std 12.9, range [46.78, 92.56]

Radius of gyration: 13.68 Å; chains: 1; bounding box: 34×24×36 Å